Protein AF-A0A120EV38-F1 (afdb_monomer_lite)

Organism: Xanthomonas campestris pv. translucens (NCBI:txid343)

InterPro domai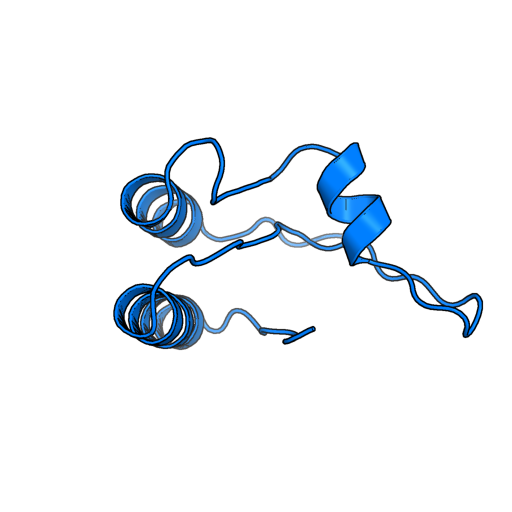ns:
  IPR016167 FAD-binding, type PCMH, subdomain 1 [G3DSA:3.30.43.10] (1-72)
  IPR036318 FAD-binding, type PCMH-like superfamily [SSF56176] (8-72)

Sequence (72 aa):
MTTPLPATLTDTLAALLGAEGWRTDDTSRRSYGEDDSRRWALADAVALPQTRAQVQAIVRACRAHRVPIVAR

pLDDT: mean 93.89, std 7.78, range [47.28, 98.75]

Secondary structure (DSSP, 8-state):
-PPPPPHHHHHHHHHHHHHHHEE-SHHHHHHTSB-TTS-B---S-EE--SSHHHHHHHHHHHHHHT------

Radius of gyration: 12.11 Å; chains: 1; bounding box: 32×21×28 Å

Structure (mmCIF, N/CA/C/O backbone):
data_AF-A0A120EV38-F1
#
_entry.id   AF-A0A120EV38-F1
#
loop_
_atom_site.group_PDB
_atom_site.id
_atom_site.type_symbol
_atom_site.label_atom_id
_atom_site.label_alt_id
_atom_site.label_comp_id
_atom_site.label_asym_id
_atom_site.label_entity_id
_atom_site.label_seq_id
_atom_site.pdbx_PDB_ins_code
_atom_site.Cartn_x
_atom_site.Cartn_y
_atom_site.Cartn_z
_atom_site.occupancy
_atom_site.B_iso_or_equiv
_atom_site.auth_seq_id
_atom_site.auth_comp_id
_atom_site.auth_asym_id
_atom_site.auth_atom_id
_atom_site.pdbx_PDB_model_num
ATOM 1 N N . MET A 1 1 ? 12.763 -2.086 -17.797 1.00 47.28 1 MET A N 1
ATOM 2 C CA . MET A 1 1 ? 11.660 -1.116 -17.953 1.00 47.28 1 MET A CA 1
ATOM 3 C C . MET A 1 1 ? 10.641 -1.413 -16.873 1.00 47.28 1 MET A C 1
ATOM 5 O O . MET A 1 1 ? 10.077 -2.499 -16.890 1.00 47.28 1 MET A O 1
ATOM 9 N N . THR A 1 2 ? 10.472 -0.516 -15.905 1.00 65.19 2 THR A N 1
ATOM 10 C CA . THR A 1 2 ? 9.440 -0.667 -14.873 1.00 65.19 2 THR A CA 1
ATOM 11 C C . THR A 1 2 ? 8.095 -0.314 -15.495 1.00 65.19 2 THR A C 1
ATOM 13 O O . THR A 1 2 ? 7.971 0.741 -16.117 1.00 65.19 2 THR A O 1
ATOM 16 N N . THR A 1 3 ? 7.115 -1.209 -15.394 1.00 79.69 3 THR A N 1
ATOM 17 C CA . THR A 1 3 ? 5.753 -0.899 -15.842 1.00 79.69 3 THR A CA 1
ATOM 18 C C . THR A 1 3 ? 5.100 -0.062 -14.747 1.00 79.69 3 THR A C 1
ATOM 20 O O . THR A 1 3 ? 5.071 -0.521 -13.608 1.00 79.69 3 THR A O 1
ATOM 23 N N . PRO A 1 4 ? 4.615 1.155 -15.038 1.00 89.38 4 PRO A N 1
ATOM 24 C CA . PRO A 1 4 ? 3.977 1.979 -14.022 1.00 89.38 4 PRO A CA 1
ATOM 25 C C . PRO A 1 4 ? 2.709 1.298 -13.494 1.00 89.38 4 PRO A C 1
ATOM 27 O O . PRO A 1 4 ? 1.987 0.639 -14.248 1.00 89.38 4 PRO A O 1
ATOM 30 N N . LEU A 1 5 ? 2.426 1.482 -12.202 1.00 94.81 5 LEU A N 1
ATOM 31 C CA . LEU A 1 5 ? 1.181 0.999 -11.608 1.00 94.81 5 LEU A CA 1
ATOM 32 C C . LEU A 1 5 ? -0.031 1.632 -12.312 1.00 94.81 5 LEU A C 1
ATOM 34 O O . LEU A 1 5 ? 0.018 2.814 -12.669 1.00 94.81 5 LEU A O 1
ATOM 38 N N . PRO A 1 6 ? -1.140 0.888 -12.486 1.00 97.00 6 PRO A N 1
ATOM 39 C CA . PRO A 1 6 ? -2.373 1.457 -13.015 1.00 97.00 6 PRO A CA 1
ATOM 40 C C . PRO A 1 6 ? -2.834 2.649 -12.171 1.00 97.00 6 PRO A C 1
ATOM 42 O O . PRO A 1 6 ? -2.973 2.522 -10.956 1.00 97.00 6 PRO A O 1
ATOM 45 N N . ALA A 1 7 ? -3.125 3.785 -12.810 1.00 96.69 7 ALA A N 1
ATOM 46 C CA . ALA A 1 7 ? -3.511 5.015 -12.110 1.00 96.69 7 ALA A CA 1
ATOM 47 C C . ALA A 1 7 ? -4.709 4.806 -11.166 1.00 96.69 7 ALA A C 1
ATOM 49 O O . ALA A 1 7 ? -4.661 5.202 -10.009 1.00 96.69 7 ALA A O 1
ATOM 50 N N . THR A 1 8 ? -5.725 4.056 -11.607 1.00 97.75 8 THR A N 1
ATOM 51 C CA . THR A 1 8 ? -6.900 3.728 -10.785 1.00 97.75 8 THR A CA 1
ATOM 52 C C . THR A 1 8 ? -6.549 2.953 -9.514 1.00 97.75 8 THR A C 1
ATOM 54 O O . THR A 1 8 ? -7.204 3.131 -8.488 1.00 97.75 8 THR A O 1
ATOM 57 N N . LEU A 1 9 ? -5.529 2.086 -9.563 1.00 97.94 9 LEU A N 1
ATOM 58 C CA . LEU A 1 9 ? -5.051 1.370 -8.381 1.00 97.94 9 LEU A CA 1
ATOM 59 C C . LEU A 1 9 ? -4.364 2.345 -7.423 1.00 97.94 9 LEU A C 1
ATOM 61 O O . LEU A 1 9 ? -4.674 2.336 -6.234 1.00 97.94 9 LEU A O 1
ATOM 65 N N . THR A 1 10 ? -3.476 3.192 -7.946 1.00 97.62 10 THR A N 1
ATOM 66 C CA . THR A 1 10 ? -2.776 4.224 -7.172 1.00 97.62 10 THR A CA 1
ATOM 67 C C . THR A 1 10 ? -3.764 5.145 -6.461 1.00 97.62 10 THR A C 1
ATOM 69 O O . THR A 1 10 ? -3.646 5.328 -5.253 1.00 97.62 10 THR A O 1
ATOM 72 N N . ASP A 1 11 ? -4.783 5.643 -7.162 1.00 98.00 11 ASP A N 1
ATOM 73 C CA . ASP A 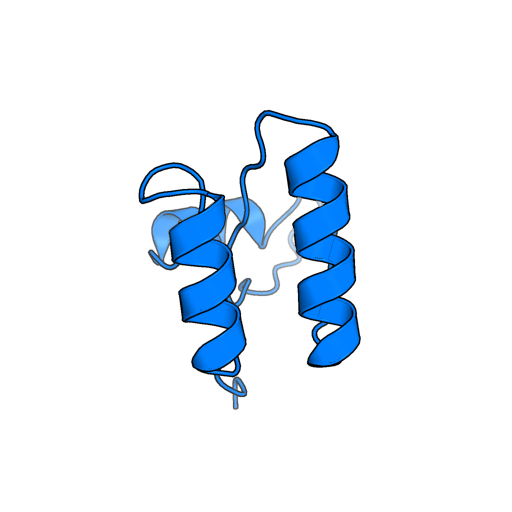1 11 ? -5.802 6.529 -6.586 1.00 98.00 11 ASP A CA 1
ATOM 74 C C . ASP A 1 11 ? -6.619 5.820 -5.499 1.00 98.00 11 ASP A C 1
ATOM 76 O O . ASP A 1 11 ? -6.850 6.367 -4.419 1.00 98.00 11 ASP A O 1
ATOM 80 N N . THR A 1 12 ? -7.011 4.566 -5.751 1.00 98.38 12 THR A N 1
ATOM 81 C CA . THR A 1 12 ? -7.766 3.751 -4.787 1.00 98.38 12 THR A CA 1
ATOM 82 C C . THR A 1 12 ? -6.970 3.532 -3.501 1.00 98.38 12 THR A C 1
ATOM 84 O O . THR A 1 12 ? -7.511 3.670 -2.403 1.00 98.38 12 THR A O 1
ATOM 87 N N . LEU A 1 13 ? -5.686 3.184 -3.617 1.00 98.38 13 LEU A N 1
ATOM 88 C CA . LEU A 1 13 ? -4.836 2.905 -2.461 1.00 98.38 13 LEU A CA 1
ATOM 89 C C . LEU A 1 13 ? -4.435 4.184 -1.721 1.00 98.38 13 LEU A C 1
ATOM 91 O O . LEU A 1 13 ? -4.438 4.183 -0.491 1.00 98.38 13 LEU A O 1
ATOM 95 N N . ALA A 1 14 ? -4.192 5.284 -2.437 1.00 98.12 14 ALA A N 1
ATOM 96 C CA . ALA A 1 14 ? -3.970 6.595 -1.836 1.00 98.12 14 ALA A CA 1
ATOM 97 C C . ALA A 1 14 ? -5.190 7.062 -1.027 1.00 98.12 14 ALA A C 1
ATOM 99 O O . ALA A 1 14 ? -5.038 7.505 0.110 1.00 98.12 14 ALA A O 1
ATOM 100 N N . ALA A 1 15 ? -6.405 6.903 -1.562 1.00 98.38 15 ALA A N 1
ATOM 101 C CA . ALA A 1 15 ? -7.636 7.244 -0.850 1.00 98.38 15 ALA A CA 1
ATOM 102 C C . ALA A 1 15 ? -7.882 6.343 0.374 1.00 98.38 15 ALA A C 1
ATOM 104 O O . ALA A 1 15 ? -8.337 6.817 1.413 1.00 98.38 15 ALA A O 1
ATOM 105 N N . LEU A 1 16 ? -7.571 5.046 0.270 1.00 98.38 16 LEU A N 1
ATOM 106 C CA . LEU A 1 16 ? -7.764 4.074 1.351 1.00 98.38 16 LEU A CA 1
ATOM 107 C C . LEU A 1 16 ? -6.795 4.274 2.529 1.00 98.38 16 LEU A C 1
ATOM 109 O O . LEU A 1 16 ? -7.161 4.017 3.681 1.00 98.38 16 LEU A O 1
ATOM 113 N N . LEU A 1 17 ? -5.545 4.634 2.234 1.00 98.25 17 LEU A N 1
ATOM 114 C CA . LEU A 1 17 ? -4.435 4.601 3.191 1.00 98.25 17 LEU A CA 1
ATOM 115 C C . LEU A 1 17 ? -3.934 5.997 3.592 1.00 98.25 17 LEU A C 1
ATOM 117 O O . LEU A 1 17 ? -3.238 6.128 4.597 1.00 98.25 17 LEU A O 1
ATOM 121 N N . GLY A 1 18 ? -4.294 7.036 2.836 1.00 97.44 18 GLY A N 1
ATOM 122 C CA . GLY A 1 18 ? -3.809 8.398 3.037 1.00 97.44 18 GLY A CA 1
ATOM 123 C C . GLY A 1 18 ? -2.316 8.563 2.728 1.00 97.44 18 GLY A C 1
ATOM 124 O O . GLY A 1 18 ? -1.630 7.626 2.319 1.00 97.44 18 GLY A O 1
ATOM 125 N N . ALA A 1 19 ? -1.801 9.775 2.952 1.00 93.19 19 ALA A N 1
ATOM 126 C CA . ALA A 1 19 ? -0.413 10.142 2.640 1.00 93.19 19 ALA A CA 1
ATOM 127 C C . ALA A 1 19 ? 0.641 9.376 3.469 1.00 93.19 19 ALA A C 1
ATOM 129 O O . ALA A 1 19 ? 1.766 9.154 3.016 1.00 93.19 19 ALA A O 1
ATOM 130 N N . GLU A 1 20 ? 0.277 8.948 4.678 1.00 93.06 20 GLU A N 1
ATOM 131 C CA . GLU A 1 20 ? 1.163 8.165 5.546 1.00 93.06 20 GLU A CA 1
ATOM 132 C C . GLU A 1 20 ? 1.146 6.673 5.192 1.00 93.06 20 GLU A C 1
ATOM 134 O O . GLU A 1 20 ? 2.151 5.984 5.353 1.00 93.06 20 GLU A O 1
ATOM 139 N N . GLY A 1 21 ? 0.019 6.166 4.683 1.00 97.19 21 GLY A N 1
ATOM 140 C CA . GLY A 1 21 ? -0.164 4.745 4.413 1.00 97.19 21 GLY A CA 1
ATOM 141 C C . GLY A 1 21 ? 0.114 4.318 2.969 1.00 97.19 21 GLY A C 1
ATOM 142 O O . GLY A 1 21 ? 0.321 3.132 2.731 1.00 97.19 21 GLY A O 1
ATOM 143 N N . TRP A 1 22 ? 0.137 5.238 2.002 1.00 98.12 22 TRP A N 1
ATOM 144 C CA . TRP A 1 22 ? 0.499 4.959 0.609 1.00 98.12 22 TRP A CA 1
ATOM 145 C C . TRP A 1 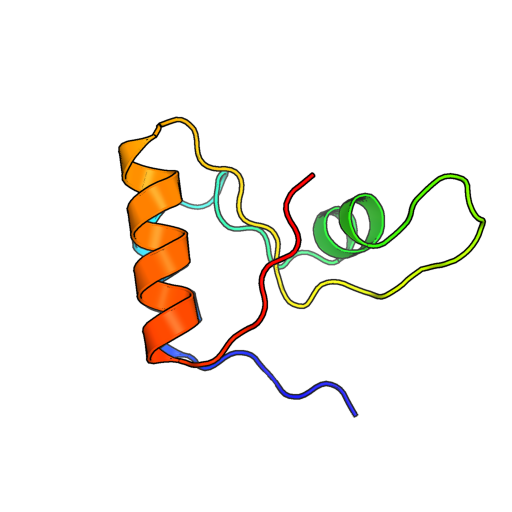22 ? 1.737 5.759 0.208 1.00 98.12 22 TRP A C 1
ATOM 147 O O . TRP A 1 22 ? 1.683 6.981 0.074 1.00 98.12 22 TRP A O 1
ATOM 157 N N . ARG A 1 23 ? 2.867 5.071 0.028 1.00 97.25 23 ARG A N 1
ATOM 158 C CA . ARG A 1 23 ? 4.176 5.695 -0.191 1.00 97.25 23 ARG A CA 1
ATOM 159 C C . ARG A 1 23 ? 4.721 5.354 -1.570 1.00 97.25 23 ARG A C 1
ATOM 161 O O . ARG A 1 23 ? 4.948 4.190 -1.895 1.00 97.25 23 ARG A O 1
ATOM 168 N N . THR A 1 24 ? 4.986 6.386 -2.361 1.00 95.00 24 THR A N 1
ATOM 169 C CA . THR A 1 24 ? 5.636 6.280 -3.678 1.00 95.00 24 THR A CA 1
ATOM 170 C C . THR A 1 24 ? 6.970 7.026 -3.730 1.00 95.00 24 THR A C 1
ATOM 172 O O . THR A 1 24 ? 7.594 7.087 -4.787 1.00 95.00 24 THR A O 1
ATOM 175 N N . ASP A 1 25 ? 7.412 7.599 -2.607 1.00 94.31 25 ASP A N 1
ATOM 176 C CA . ASP A 1 25 ? 8.711 8.256 -2.504 1.00 94.31 25 ASP A CA 1
ATOM 177 C C . ASP A 1 25 ? 9.865 7.248 -2.601 1.00 94.31 25 ASP A C 1
ATOM 179 O O . ASP A 1 25 ? 9.755 6.088 -2.188 1.00 94.31 25 ASP A O 1
ATOM 183 N N . ASP A 1 26 ? 10.988 7.702 -3.157 1.00 93.31 26 ASP A N 1
ATOM 184 C CA . ASP A 1 26 ? 12.149 6.851 -3.424 1.00 93.31 26 ASP A CA 1
ATOM 185 C C . ASP A 1 26 ? 12.752 6.250 -2.151 1.00 93.31 26 ASP A C 1
ATOM 187 O O . ASP A 1 26 ? 13.236 5.118 -2.184 1.00 93.31 26 ASP A O 1
ATOM 191 N N . THR A 1 27 ? 12.703 6.975 -1.030 1.00 93.88 27 THR A N 1
ATOM 192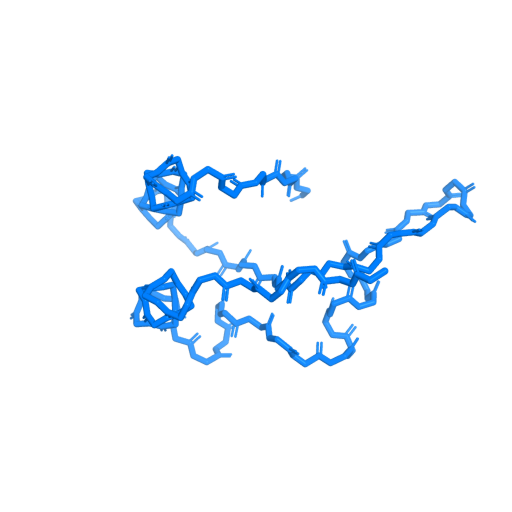 C CA . THR A 1 27 ? 13.224 6.499 0.256 1.00 93.88 27 THR A CA 1
ATOM 193 C C . THR A 1 27 ? 12.449 5.272 0.720 1.00 93.88 27 THR A C 1
ATOM 195 O O . THR A 1 27 ? 13.041 4.214 0.929 1.00 93.88 27 THR A O 1
ATOM 198 N N . SER A 1 28 ? 11.121 5.370 0.793 1.00 94.56 28 SER A N 1
ATOM 199 C CA . SER A 1 28 ? 10.256 4.264 1.210 1.00 94.56 28 SER A CA 1
ATOM 200 C C . SER A 1 28 ? 10.390 3.070 0.266 1.00 94.56 28 SER A C 1
ATOM 202 O O . SER A 1 28 ? 10.573 1.939 0.711 1.00 94.56 28 SER A O 1
ATOM 204 N N . ARG A 1 29 ? 10.374 3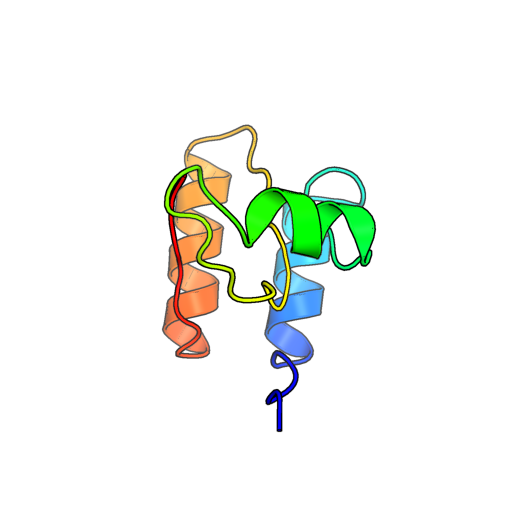.299 -1.050 1.00 94.25 29 ARG A N 1
ATOM 205 C CA . ARG A 1 29 ? 10.481 2.222 -2.049 1.00 94.25 29 ARG A CA 1
ATOM 206 C C . ARG A 1 29 ? 11.809 1.465 -1.981 1.00 94.25 29 ARG A C 1
ATOM 208 O O . ARG A 1 29 ? 11.822 0.265 -2.247 1.00 94.25 29 ARG A O 1
ATOM 215 N N . ARG A 1 30 ? 12.909 2.140 -1.624 1.00 92.31 30 ARG A N 1
ATOM 216 C CA . ARG A 1 30 ? 14.222 1.507 -1.410 1.00 92.31 30 ARG A CA 1
ATOM 217 C C . ARG A 1 30 ? 14.268 0.731 -0.101 1.00 92.31 30 ARG A C 1
ATOM 219 O O . ARG A 1 30 ? 14.544 -0.460 -0.143 1.00 92.31 30 ARG A O 1
ATOM 226 N N . SER A 1 31 ? 13.906 1.353 1.023 1.00 92.19 31 SER A N 1
ATOM 227 C CA . SER A 1 31 ? 13.928 0.695 2.342 1.00 92.19 31 SER A CA 1
ATOM 228 C C . SER A 1 31 ? 13.035 -0.547 2.412 1.00 92.19 31 SER A C 1
ATOM 230 O O . SER A 1 31 ? 13.279 -1.453 3.210 1.00 92.19 31 SER A O 1
ATOM 232 N N . TYR A 1 32 ? 11.983 -0.589 1.590 1.00 92.69 32 TYR A N 1
ATOM 233 C CA . TYR A 1 32 ? 11.078 -1.731 1.506 1.00 92.69 32 TYR A CA 1
ATOM 234 C C . TYR A 1 32 ? 11.408 -2.724 0.375 1.00 92.69 32 TYR A C 1
ATOM 236 O O . TYR A 1 32 ? 10.771 -3.773 0.300 1.00 92.69 32 TYR A O 1
ATOM 244 N N . GLY A 1 33 ? 12.392 -2.418 -0.478 1.00 89.31 33 GLY A N 1
ATOM 245 C CA . GLY A 1 33 ? 12.794 -3.222 -1.639 1.00 89.31 33 GLY A CA 1
ATOM 246 C C . GLY A 1 33 ? 14.042 -4.086 -1.431 1.00 89.31 33 GLY A C 1
ATOM 247 O O . GLY A 1 33 ? 14.488 -4.744 -2.368 1.00 89.31 33 GLY A O 1
ATOM 248 N N . GLU A 1 34 ? 14.623 -4.080 -0.236 1.00 88.19 34 GLU A N 1
ATOM 249 C CA . GLU A 1 34 ? 15.829 -4.834 0.110 1.00 88.19 34 GLU A CA 1
ATOM 250 C C . GLU A 1 34 ? 15.642 -5.639 1.402 1.00 88.19 34 GLU A C 1
ATOM 252 O O . GLU A 1 34 ? 14.765 -5.345 2.222 1.00 88.19 34 GLU A O 1
ATOM 257 N N . ASP A 1 35 ? 16.472 -6.668 1.558 1.00 86.12 35 ASP A N 1
ATOM 258 C CA . ASP A 1 35 ? 16.624 -7.473 2.768 1.00 86.12 35 ASP A CA 1
ATOM 259 C C . ASP A 1 35 ? 18.118 -7.787 3.018 1.00 86.12 35 ASP A C 1
ATOM 261 O O . ASP A 1 35 ? 19.001 -7.417 2.234 1.00 86.12 35 ASP A O 1
ATOM 265 N N . ASP A 1 36 ? 18.423 -8.507 4.101 1.00 87.94 36 ASP A N 1
ATOM 266 C CA . ASP A 1 36 ? 19.805 -8.845 4.482 1.00 87.94 36 ASP A CA 1
ATOM 267 C C . ASP A 1 36 ? 20.507 -9.815 3.508 1.00 87.94 36 ASP A C 1
ATOM 269 O O . ASP A 1 36 ? 21.695 -10.117 3.662 1.00 87.94 36 ASP A O 1
ATOM 273 N N . SER A 1 37 ? 19.827 -10.293 2.458 1.00 89.06 37 SER A N 1
ATOM 274 C CA . SER A 1 37 ? 20.432 -11.160 1.439 1.00 89.06 37 SER A CA 1
ATOM 275 C C . SER A 1 37 ? 21.356 -10.413 0.473 1.00 89.06 37 SER A C 1
ATOM 277 O O . SER A 1 37 ? 21.983 -11.042 -0.387 1.00 89.06 37 SER A O 1
ATOM 279 N N . ARG A 1 38 ? 21.457 -9.080 0.599 1.00 84.31 38 ARG A N 1
ATOM 280 C CA . ARG A 1 38 ? 22.158 -8.176 -0.335 1.00 84.31 38 ARG A CA 1
ATOM 281 C C . ARG A 1 38 ? 21.537 -8.153 -1.735 1.00 84.31 38 ARG A C 1
ATOM 283 O O . ARG A 1 38 ? 22.162 -7.668 -2.680 1.00 84.31 38 ARG A O 1
ATOM 290 N N . ARG A 1 39 ? 20.326 -8.693 -1.890 1.00 87.69 39 ARG A N 1
ATOM 291 C CA . ARG A 1 39 ? 19.515 -8.562 -3.102 1.00 87.69 39 ARG A CA 1
ATOM 292 C C . ARG A 1 39 ? 18.500 -7.454 -2.883 1.00 87.69 39 ARG A C 1
ATOM 294 O O . ARG A 1 39 ? 18.003 -7.260 -1.780 1.00 87.69 39 ARG A O 1
ATOM 301 N N . TRP A 1 40 ? 18.189 -6.745 -3.956 1.00 84.94 40 TRP A N 1
ATOM 302 C CA . TRP A 1 40 ? 17.197 -5.686 -3.929 1.00 84.94 40 TRP A CA 1
ATOM 303 C C . TRP A 1 40 ? 16.366 -5.709 -5.206 1.00 84.94 40 TRP A C 1
ATOM 305 O O . TRP A 1 40 ? 16.853 -6.033 -6.293 1.00 84.94 40 TRP A O 1
ATOM 315 N N . ALA A 1 41 ? 15.099 -5.355 -5.057 1.00 88.25 41 ALA A N 1
ATOM 316 C CA . ALA A 1 41 ? 14.172 -5.074 -6.133 1.00 88.25 41 ALA A CA 1
ATOM 317 C C . ALA A 1 41 ? 13.356 -3.852 -5.717 1.00 88.25 41 ALA A C 1
ATOM 319 O O . ALA A 1 41 ? 12.636 -3.879 -4.721 1.00 88.25 41 ALA A O 1
ATOM 320 N N . LEU A 1 42 ? 13.493 -2.758 -6.467 1.00 91.12 42 LEU A N 1
ATOM 321 C CA . LEU A 1 42 ? 12.809 -1.515 -6.132 1.00 91.12 42 LEU A CA 1
ATOM 322 C C . LEU A 1 42 ? 11.292 -1.723 -6.200 1.00 91.12 42 LEU A C 1
ATOM 324 O O . LEU A 1 42 ? 10.768 -2.066 -7.260 1.00 91.12 42 LEU A O 1
ATOM 328 N N . ALA A 1 43 ? 10.598 -1.488 -5.087 1.00 93.00 43 ALA A N 1
ATOM 329 C CA . ALA A 1 43 ? 9.144 -1.557 -5.053 1.00 93.00 43 ALA A CA 1
ATOM 330 C C . ALA A 1 43 ? 8.530 -0.459 -5.937 1.00 93.00 43 ALA A C 1
ATOM 332 O O . ALA A 1 43 ? 9.046 0.660 -6.002 1.00 93.00 43 ALA A O 1
ATOM 333 N N . ASP A 1 44 ? 7.401 -0.741 -6.584 1.00 95.06 44 ASP A N 1
ATOM 334 C CA . ASP A 1 44 ? 6.660 0.286 -7.326 1.00 95.06 44 ASP A CA 1
ATOM 335 C C . ASP A 1 44 ? 5.981 1.285 -6.375 1.00 95.06 44 ASP A C 1
ATOM 337 O O . ASP A 1 44 ? 5.972 2.487 -6.631 1.00 95.06 44 ASP A O 1
ATOM 341 N N . ALA A 1 45 ? 5.471 0.787 -5.247 1.00 96.06 45 ALA A N 1
ATOM 342 C CA . ALA A 1 45 ? 4.901 1.555 -4.146 1.00 96.06 45 ALA A CA 1
ATOM 343 C C . ALA A 1 45 ? 4.902 0.713 -2.859 1.00 96.06 45 ALA A C 1
ATOM 345 O O . ALA A 1 45 ? 5.042 -0.511 -2.909 1.00 96.06 45 ALA A O 1
ATOM 346 N N . VAL A 1 46 ? 4.713 1.361 -1.710 1.00 97.12 46 VAL A N 1
ATOM 347 C CA . VAL A 1 46 ? 4.631 0.716 -0.393 1.00 97.12 46 VAL A CA 1
ATOM 348 C C . VAL A 1 46 ? 3.292 1.058 0.256 1.00 97.12 46 VAL A C 1
ATOM 350 O O . VAL A 1 46 ? 2.913 2.226 0.337 1.00 97.12 46 VAL A O 1
ATOM 353 N N . ALA A 1 47 ? 2.587 0.033 0.734 1.00 98.06 47 ALA A N 1
ATOM 354 C CA . ALA A 1 47 ? 1.338 0.171 1.475 1.00 98.06 47 ALA A CA 1
ATOM 355 C C . ALA A 1 47 ? 1.559 -0.177 2.955 1.00 98.06 47 ALA A C 1
ATOM 357 O O . ALA A 1 47 ? 2.016 -1.275 3.266 1.00 98.06 47 ALA A O 1
ATOM 358 N N . LEU A 1 48 ? 1.195 0.734 3.859 1.00 98.00 48 LEU A N 1
ATOM 359 C CA . LEU A 1 48 ? 1.306 0.593 5.314 1.00 98.00 48 LEU A CA 1
ATOM 360 C C . LEU A 1 48 ? -0.099 0.612 5.953 1.00 98.00 48 LEU A C 1
ATOM 362 O O . LEU A 1 48 ? -0.536 1.639 6.477 1.00 98.00 48 LEU A O 1
ATOM 366 N N . PRO A 1 49 ? -0.864 -0.494 5.874 1.00 98.12 49 PRO A N 1
ATOM 367 C CA . PRO A 1 49 ? -2.199 -0.572 6.459 1.00 98.12 49 PRO A CA 1
ATOM 368 C C . PRO A 1 49 ? -2.146 -0.619 7.992 1.00 98.12 49 PRO A C 1
ATOM 370 O O . PRO A 1 49 ? -1.319 -1.307 8.581 1.00 98.12 49 PRO A O 1
ATOM 373 N N . GLN A 1 50 ? -3.100 0.045 8.643 1.00 98.12 50 GLN A N 1
ATOM 374 C CA . GLN A 1 50 ? -3.248 0.064 10.104 1.00 98.12 50 GLN A CA 1
ATOM 375 C C . GLN A 1 50 ? -4.340 -0.890 10.602 1.00 98.12 50 GLN A C 1
ATOM 377 O O . GLN A 1 50 ? -4.426 -1.191 11.791 1.00 98.12 50 GLN A O 1
ATOM 382 N N . THR A 1 51 ? -5.197 -1.379 9.702 1.00 98.31 51 THR A N 1
ATOM 383 C CA . THR A 1 51 ? -6.311 -2.265 10.051 1.00 98.31 51 THR A CA 1
ATOM 384 C C . THR A 1 51 ? -6.376 -3.491 9.148 1.00 98.31 51 THR A C 1
ATOM 386 O O . THR A 1 51 ? -6.005 -3.464 7.973 1.00 98.31 51 THR A O 1
ATOM 389 N N . ARG A 1 52 ? -6.951 -4.578 9.673 1.00 98.44 52 ARG A N 1
ATOM 390 C CA . ARG A 1 52 ? -7.221 -5.798 8.891 1.00 98.44 52 ARG A CA 1
ATOM 391 C C . ARG A 1 52 ? -8.132 -5.520 7.690 1.00 98.44 52 ARG A C 1
ATOM 393 O O . ARG A 1 52 ? -7.943 -6.108 6.631 1.00 98.44 52 ARG A O 1
ATOM 400 N N . ALA A 1 53 ? -9.093 -4.607 7.841 1.00 98.62 53 ALA A N 1
ATOM 401 C CA . ALA A 1 53 ? -9.989 -4.210 6.758 1.00 98.62 53 ALA A CA 1
ATOM 402 C C . ALA A 1 53 ? -9.227 -3.544 5.597 1.00 98.62 53 ALA A C 1
ATOM 404 O O . ALA A 1 53 ? -9.494 -3.856 4.436 1.00 98.62 53 ALA A O 1
ATOM 405 N N . GLN A 1 54 ? -8.233 -2.700 5.900 1.00 98.56 54 GLN A N 1
ATOM 406 C CA . GLN A 1 54 ? -7.354 -2.110 4.886 1.00 98.56 54 GLN A CA 1
ATOM 407 C C . GLN A 1 54 ? -6.513 -3.174 4.176 1.00 98.56 54 GLN A C 1
ATOM 409 O O . GLN A 1 54 ? -6.471 -3.170 2.950 1.00 98.56 54 GLN A O 1
ATOM 414 N N . VAL A 1 55 ? -5.928 -4.137 4.902 1.00 98.56 55 VAL A N 1
ATOM 415 C CA . VAL A 1 55 ? -5.194 -5.264 4.284 1.00 98.56 55 VAL A CA 1
ATOM 416 C C . VAL A 1 55 ? -6.076 -6.001 3.274 1.00 98.56 55 VAL A C 1
ATOM 418 O O . VAL A 1 55 ? -5.682 -6.220 2.130 1.00 98.56 55 VAL A O 1
ATOM 421 N N . GLN A 1 56 ? -7.305 -6.342 3.663 1.00 98.75 56 GLN A N 1
ATOM 422 C CA . GLN A 1 56 ? -8.244 -7.018 2.768 1.00 98.75 56 GLN A CA 1
ATOM 423 C C . GLN A 1 56 ? -8.595 -6.173 1.533 1.00 98.75 56 GLN A C 1
ATOM 425 O O . GLN A 1 56 ? -8.736 -6.714 0.436 1.00 98.75 56 GLN A O 1
ATOM 430 N N . ALA A 1 57 ? -8.760 -4.858 1.698 1.00 98.62 57 ALA A N 1
ATOM 431 C CA . ALA A 1 57 ? -9.042 -3.947 0.595 1.00 98.62 57 ALA A CA 1
ATOM 432 C C . ALA A 1 57 ? -7.854 -3.831 -0.376 1.00 98.62 57 ALA A C 1
ATOM 434 O O . ALA A 1 57 ? -8.078 -3.907 -1.584 1.00 98.62 57 ALA A O 1
ATOM 435 N N . ILE A 1 58 ? -6.615 -3.770 0.129 1.00 98.50 58 ILE A N 1
ATOM 436 C CA . ILE A 1 58 ? -5.390 -3.801 -0.688 1.00 98.50 58 ILE A CA 1
ATOM 437 C C . ILE A 1 58 ? -5.356 -5.069 -1.544 1.00 98.50 58 ILE A C 1
ATOM 439 O O . ILE A 1 58 ? -5.243 -4.990 -2.765 1.00 98.50 58 ILE A O 1
ATOM 443 N N . VAL A 1 59 ? -5.524 -6.244 -0.925 1.00 98.50 59 VAL A N 1
ATOM 444 C CA . VAL A 1 59 ? -5.482 -7.530 -1.643 1.00 98.50 59 VAL A CA 1
ATOM 445 C C . VAL A 1 59 ? -6.542 -7.590 -2.745 1.00 98.50 59 VAL A C 1
ATOM 447 O O . VAL A 1 59 ? -6.254 -8.028 -3.860 1.00 98.50 59 VAL A O 1
ATOM 450 N N . ARG A 1 60 ? -7.765 -7.115 -2.471 1.00 98.69 60 ARG A N 1
ATOM 451 C CA . ARG A 1 60 ? -8.841 -7.051 -3.474 1.00 98.69 60 ARG A CA 1
ATOM 452 C C . ARG A 1 60 ? -8.507 -6.104 -4.630 1.00 98.69 60 ARG A C 1
ATOM 454 O O . ARG A 1 60 ? -8.701 -6.493 -5.781 1.00 98.69 60 ARG A O 1
ATOM 461 N N . ALA A 1 61 ? -7.997 -4.908 -4.338 1.00 98.38 61 ALA A N 1
ATOM 462 C CA . ALA A 1 61 ? -7.645 -3.915 -5.351 1.00 98.38 61 ALA A CA 1
ATOM 463 C C . ALA A 1 61 ? -6.502 -4.410 -6.252 1.00 98.38 61 ALA A C 1
ATOM 465 O O . ALA A 1 61 ? -6.643 -4.442 -7.475 1.00 98.38 61 ALA A O 1
ATOM 466 N N . CYS A 1 62 ? -5.411 -4.906 -5.666 1.00 98.25 62 CYS A N 1
ATOM 467 C CA . CYS A 1 62 ? -4.291 -5.462 -6.423 1.00 98.25 62 CYS A CA 1
ATOM 468 C C . CYS A 1 62 ? -4.716 -6.663 -7.280 1.00 98.25 62 CYS A C 1
ATOM 470 O O . CYS A 1 62 ? -4.331 -6.742 -8.446 1.00 98.25 62 CYS A O 1
ATOM 472 N N . ARG A 1 63 ? -5.579 -7.555 -6.764 1.00 98.31 63 ARG A N 1
ATOM 47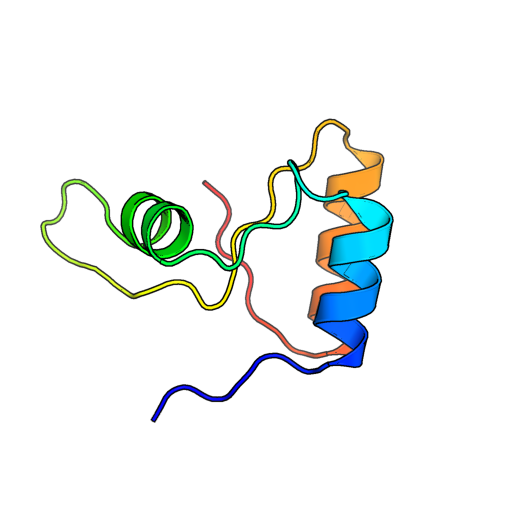3 C CA . ARG A 1 63 ? -6.140 -8.673 -7.545 1.00 98.31 63 ARG A CA 1
ATOM 474 C C . ARG A 1 63 ? -6.903 -8.186 -8.779 1.00 98.31 63 ARG A C 1
ATOM 476 O O . ARG A 1 63 ? -6.719 -8.760 -9.850 1.00 98.31 63 ARG A O 1
ATOM 483 N N . ALA A 1 64 ? -7.744 -7.160 -8.646 1.00 98.25 64 ALA A N 1
ATOM 484 C CA . ALA A 1 64 ? -8.522 -6.618 -9.765 1.00 98.25 64 ALA A CA 1
ATOM 485 C C . ALA A 1 64 ? -7.623 -6.075 -10.890 1.00 98.25 64 ALA A C 1
ATOM 487 O O . ALA A 1 64 ? -7.941 -6.228 -12.068 1.00 98.25 64 ALA A O 1
ATOM 488 N N . HIS A 1 65 ? -6.466 -5.518 -10.526 1.00 97.50 65 HIS A N 1
ATOM 489 C CA . HIS A 1 65 ? -5.482 -4.963 -11.455 1.00 97.50 65 HIS A CA 1
ATOM 490 C C . HIS A 1 65 ? -4.341 -5.923 -11.827 1.00 97.50 65 HIS A C 1
ATOM 492 O O . HIS A 1 65 ? -3.475 -5.554 -12.613 1.00 97.50 65 HIS A O 1
ATOM 498 N N . ARG A 1 66 ? -4.346 -7.156 -11.298 1.00 97.12 66 ARG A N 1
ATOM 499 C CA . ARG A 1 66 ? -3.268 -8.154 -11.448 1.00 97.12 66 ARG A CA 1
ATOM 500 C C . ARG A 1 66 ? -1.886 -7.642 -11.018 1.00 97.12 66 ARG A C 1
ATOM 502 O O . ARG A 1 66 ? -0.875 -8.006 -11.612 1.00 97.12 66 ARG A O 1
ATOM 509 N N . VAL A 1 67 ? -1.844 -6.819 -9.976 1.00 97.19 67 VAL A N 1
ATOM 510 C CA . VAL A 1 67 ? -0.596 -6.313 -9.394 1.00 97.19 67 VAL A CA 1
ATOM 511 C C . VAL A 1 67 ? -0.126 -7.270 -8.290 1.00 97.19 67 VAL A C 1
ATOM 513 O O . VAL A 1 67 ? -0.930 -7.622 -7.421 1.00 97.19 67 VAL A O 1
ATOM 516 N N . PRO A 1 68 ? 1.137 -7.738 -8.318 1.00 95.88 68 PRO A N 1
ATOM 517 C CA . PRO A 1 68 ? 1.672 -8.621 -7.286 1.00 95.88 68 PRO A CA 1
ATOM 518 C C . PRO A 1 68 ? 1.821 -7.894 -5.944 1.00 95.88 68 PRO A C 1
ATOM 520 O O . PRO A 1 68 ? 1.991 -6.679 -5.891 1.00 95.88 68 PRO A O 1
ATOM 523 N N . ILE A 1 69 ? 1.779 -8.658 -4.851 1.00 96.25 69 ILE A N 1
ATOM 524 C CA . ILE A 1 69 ? 1.972 -8.152 -3.488 1.00 96.25 69 ILE A CA 1
ATOM 525 C C . ILE A 1 69 ? 3.080 -8.965 -2.829 1.00 96.25 69 ILE A C 1
ATOM 527 O O . ILE A 1 69 ? 3.069 -10.194 -2.902 1.00 96.25 69 ILE A O 1
ATOM 531 N N . VAL A 1 70 ? 3.987 -8.277 -2.141 1.00 94.88 70 VAL A N 1
ATOM 532 C CA . VAL A 1 70 ? 4.958 -8.882 -1.227 1.00 94.88 70 VAL A CA 1
ATOM 533 C C . VAL A 1 70 ? 4.620 -8.394 0.179 1.00 94.88 70 VAL A C 1
ATOM 535 O O . VAL A 1 70 ? 4.659 -7.194 0.438 1.00 94.88 70 VAL A O 1
ATOM 538 N N . ALA A 1 71 ? 4.224 -9.310 1.063 1.00 93.44 71 ALA A N 1
ATOM 539 C CA . ALA A 1 71 ? 3.984 -8.997 2.471 1.00 93.44 71 ALA A CA 1
ATOM 540 C C . ALA A 1 71 ? 5.302 -9.085 3.254 1.00 93.44 71 ALA A C 1
ATOM 542 O O . ALA A 1 71 ? 6.075 -10.018 3.030 1.00 93.44 71 ALA A O 1
ATOM 543 N N . ARG A 1 72 ? 5.535 -8.129 4.157 1.00 88.44 72 ARG A N 1
ATOM 544 C CA . ARG A 1 72 ? 6.710 -8.041 5.032 1.00 88.44 72 ARG A CA 1
ATOM 545 C C . ARG A 1 72 ? 6.343 -7.508 6.406 1.00 88.44 72 ARG A C 1
ATOM 547 O O . ARG A 1 72 ? 5.308 -6.807 6.484 1.00 88.44 72 ARG A O 1
#

Foldseek 3Di:
DDDAQDPVLLVQLCVLQPPVFKAQDQVVQFVVQDDPVPDGDRDNIGGHDPDPVSVVVNVVSCVVRVHDDDDD